Protein AF-A0A433XFC3-F1 (afdb_monomer_lite)

Sequence (125 aa):
MTTVGRIVLDFGDWGSAGRIAILVEPLAWRGITVPAGFMSDGASVPRPLWWFLPPWGDRATAAALIHDYLCDMLDRGKPVAGYASRALCDRAYFDALIDLGVSRPRAVLCWAGVRTYSILHVRAL

pLDDT: mean 73.03, std 17.09, range [30.25, 93.12]

Organism: NCBI:txid1783274

InterPro domains:
  IPR010767 Campylobacter phage CGC-2007, Cje0229 [PF07087] (31-114)

Radius of gyration: 13.77 Å; chains: 1; bounding box: 32×35×36 Å

Foldseek 3Di:
DFDADDFDADQDCPDPLDGKGFGQCWGDDPNDTDHGRDIDPFAPFPPVCCVVVVSDDDQLVSLRSQLVVQVVCLVVVNHDPQSNDNVSSLVSSLVSCVVSPNDNVRSVVSSVRNVVVVVVVVVPD

Secondary structure (DSSP, 8-state):
--B-----------GGG---EE--S-EEETTEEEPTT-EE------GGGGGTS-SSSSHHHHHHHHHHHHHHHHHTT-PPTT--SHHHHHHHHHHHHHHTT--HHHHHHHHHHHHHHHHHHTT--

Structure (mmCIF, N/CA/C/O backbone):
data_AF-A0A433XFC3-F1
#
_entry.id   AF-A0A433XFC3-F1
#
loop_
_atom_site.group_PDB
_atom_site.id
_atom_site.type_symbol
_atom_site.label_atom_id
_atom_site.label_alt_id
_atom_site.label_comp_id
_atom_site.label_asym_id
_atom_site.label_entity_id
_atom_site.label_seq_id
_atom_site.pdbx_PDB_ins_code
_atom_site.Cartn_x
_atom_site.Cartn_y
_atom_site.Cartn_z
_atom_site.occupancy
_atom_site.B_iso_or_equiv
_atom_site.auth_seq_id
_atom_site.auth_comp_id
_atom_site.auth_asym_id
_atom_site.auth_atom_id
_atom_site.pdbx_PDB_model_num
ATOM 1 N N . MET A 1 1 ? 5.627 -15.464 5.976 1.00 45.00 1 MET A N 1
ATOM 2 C CA . MET A 1 1 ? 5.985 -15.799 4.581 1.00 45.00 1 MET A CA 1
ATOM 3 C C . MET A 1 1 ? 5.067 -14.997 3.677 1.00 45.00 1 MET A C 1
ATOM 5 O O . MET A 1 1 ? 3.858 -15.150 3.792 1.00 45.00 1 MET A O 1
ATOM 9 N N . THR A 1 2 ? 5.613 -14.079 2.881 1.00 51.31 2 THR A N 1
ATOM 10 C CA . THR A 1 2 ? 4.832 -13.307 1.903 1.00 51.31 2 THR A CA 1
ATOM 11 C C . THR A 1 2 ? 4.602 -14.201 0.695 1.00 51.31 2 THR A C 1
ATOM 13 O O . THR A 1 2 ? 5.572 -14.617 0.065 1.00 51.31 2 THR A O 1
ATOM 16 N N . THR A 1 3 ? 3.346 -14.529 0.402 1.00 52.22 3 THR A N 1
ATOM 17 C CA . THR A 1 3 ? 2.997 -15.295 -0.799 1.00 52.22 3 THR A CA 1
ATOM 18 C C . THR A 1 3 ? 2.306 -14.338 -1.747 1.00 52.22 3 THR A C 1
ATOM 20 O O . THR A 1 3 ? 1.144 -13.980 -1.560 1.00 52.22 3 THR A O 1
ATOM 23 N N . VAL A 1 4 ? 3.049 -13.886 -2.749 1.00 56.25 4 VAL A N 1
ATOM 24 C CA . VAL A 1 4 ? 2.477 -13.120 -3.851 1.00 56.25 4 VAL A CA 1
ATOM 25 C C . VAL A 1 4 ? 1.969 -14.142 -4.857 1.00 56.25 4 VAL A C 1
ATOM 27 O O . VAL A 1 4 ? 2.774 -14.779 -5.534 1.00 56.25 4 VAL A O 1
ATOM 30 N N . GLY A 1 5 ? 0.650 -14.347 -4.898 1.00 54.47 5 GLY A N 1
ATOM 31 C CA . GLY A 1 5 ? 0.006 -15.080 -5.989 1.00 54.47 5 GLY A CA 1
ATOM 32 C C . GLY A 1 5 ? 0.273 -14.405 -7.338 1.00 54.47 5 GLY A C 1
ATOM 33 O O . GLY A 1 5 ? 0.816 -13.297 -7.407 1.00 54.47 5 GLY A O 1
ATOM 34 N N . ARG A 1 6 ? -0.090 -15.057 -8.440 1.00 59.41 6 ARG A N 1
ATOM 35 C CA . ARG A 1 6 ? 0.050 -14.483 -9.779 1.00 59.41 6 ARG A CA 1
ATOM 36 C C . ARG A 1 6 ? -0.852 -13.255 -9.910 1.00 59.41 6 ARG A C 1
ATOM 38 O O . ARG A 1 6 ? -2.074 -13.349 -9.972 1.00 59.41 6 ARG A O 1
ATOM 45 N N . ILE A 1 7 ? -0.230 -12.090 -10.031 1.00 61.81 7 ILE A N 1
ATOM 46 C CA . ILE A 1 7 ? -0.923 -10.859 -10.407 1.00 61.81 7 ILE A CA 1
ATOM 47 C C . ILE A 1 7 ? -1.017 -10.856 -11.930 1.00 61.81 7 ILE A C 1
ATOM 49 O O . ILE A 1 7 ? -0.012 -10.697 -12.623 1.00 61.81 7 ILE A O 1
ATOM 53 N N . VAL A 1 8 ? -2.216 -11.072 -12.459 1.00 57.72 8 VAL A N 1
ATOM 54 C CA . VAL A 1 8 ? -2.503 -10.820 -13.872 1.00 57.72 8 VAL A CA 1
ATOM 55 C C . VAL A 1 8 ? -3.054 -9.411 -13.953 1.00 57.72 8 VAL A C 1
ATOM 57 O O . VAL A 1 8 ? -4.072 -9.108 -13.352 1.00 57.72 8 VAL A O 1
ATOM 60 N N . LEU A 1 9 ? -2.354 -8.539 -14.662 1.00 56.91 9 LEU A N 1
ATOM 61 C CA . LEU A 1 9 ? -2.857 -7.206 -14.944 1.00 56.91 9 LEU A CA 1
ATOM 62 C C . LEU A 1 9 ? -3.767 -7.317 -16.164 1.00 56.91 9 LEU A C 1
ATOM 64 O O . LEU A 1 9 ? -3.279 -7.545 -17.269 1.00 56.91 9 LEU A O 1
ATOM 68 N N . ASP A 1 10 ? -5.076 -7.215 -15.950 1.00 55.22 10 ASP A N 1
ATOM 69 C CA . ASP A 1 10 ? -6.032 -7.107 -17.047 1.00 55.22 10 ASP A CA 1
ATOM 70 C C . ASP A 1 10 ? -6.202 -5.637 -17.437 1.00 55.22 10 ASP A C 1
ATOM 72 O O . ASP A 1 10 ? -6.940 -4.881 -16.808 1.00 55.22 10 ASP A O 1
ATOM 76 N N . PHE A 1 11 ? -5.473 -5.233 -18.473 1.00 53.00 11 PHE A N 1
ATOM 77 C CA . PHE A 1 11 ? -5.563 -3.908 -19.075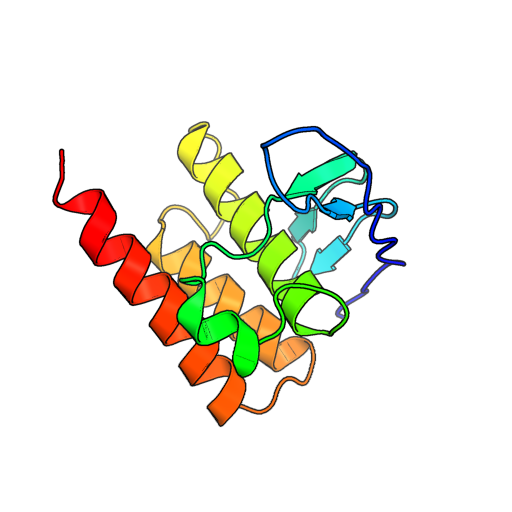 1.00 53.00 11 PHE A CA 1
ATOM 78 C C . PHE A 1 11 ? -6.780 -3.842 -20.010 1.00 53.00 11 PHE A C 1
ATOM 80 O O . PHE A 1 11 ? -6.628 -3.681 -21.218 1.00 53.00 11 PHE A O 1
ATOM 87 N N . GLY A 1 12 ? -7.984 -4.022 -19.473 1.00 44.06 12 GLY A N 1
ATOM 88 C CA . GLY A 1 12 ? -9.202 -3.915 -20.272 1.00 44.06 12 GLY A CA 1
ATOM 89 C C . GLY A 1 12 ? -9.439 -2.478 -20.756 1.00 44.06 12 GLY A C 1
ATOM 90 O O . GLY A 1 12 ? -9.184 -1.515 -20.027 1.00 44.06 12 GLY A O 1
ATOM 91 N N . ASP A 1 13 ? -9.954 -2.327 -21.978 1.00 47.38 13 ASP A N 1
ATOM 92 C CA . ASP A 1 13 ? -10.415 -1.052 -22.544 1.00 47.38 13 ASP A CA 1
ATOM 93 C C . ASP A 1 13 ? -11.735 -0.608 -21.870 1.00 47.38 13 ASP A C 1
ATOM 95 O O . ASP A 1 13 ? -12.808 -0.598 -22.473 1.00 47.38 13 ASP A O 1
ATOM 99 N N . TRP A 1 14 ? -11.678 -0.242 -20.585 1.00 46.91 14 TRP A N 1
ATOM 100 C CA . TRP A 1 14 ? -12.828 0.185 -19.767 1.00 46.91 14 TRP A CA 1
ATOM 101 C C . TRP A 1 14 ? -13.210 1.667 -19.977 1.00 46.91 14 TRP A C 1
ATOM 103 O O . TRP A 1 14 ? -13.488 2.408 -19.031 1.00 46.91 14 TRP A O 1
ATOM 113 N N . GLY A 1 15 ? -13.223 2.131 -21.229 1.00 48.94 15 GLY A N 1
ATOM 114 C CA . GLY A 1 15 ? -13.637 3.494 -21.584 1.00 48.94 15 GLY A CA 1
ATOM 115 C C . GLY A 1 15 ? -12.754 4.603 -20.982 1.00 48.94 15 GLY A C 1
ATOM 116 O O . GLY A 1 15 ? -11.531 4.500 -20.944 1.00 48.94 15 GLY A O 1
ATOM 117 N N . SER A 1 16 ? -13.362 5.706 -20.529 1.00 43.00 16 SER A N 1
ATOM 118 C CA . SER A 1 16 ? -12.662 6.907 -20.031 1.00 43.00 16 SER A CA 1
ATOM 119 C C . SER A 1 16 ? -12.027 6.767 -18.636 1.00 43.00 16 SER A C 1
ATOM 121 O O . SER A 1 16 ? -11.439 7.732 -18.149 1.00 43.00 16 SER A O 1
ATOM 123 N N . ALA A 1 17 ? -12.152 5.605 -17.981 1.00 47.56 17 ALA A N 1
ATOM 124 C CA . ALA A 1 17 ? -11.773 5.393 -16.579 1.00 47.56 17 ALA A CA 1
ATOM 125 C C . ALA A 1 17 ? -10.260 5.218 -16.339 1.00 47.56 17 ALA A C 1
ATOM 127 O O . ALA A 1 17 ? -9.801 5.284 -15.203 1.00 47.56 17 ALA A O 1
ATOM 128 N N . GLY A 1 18 ? -9.454 5.065 -17.392 1.00 56.31 18 GLY A N 1
ATOM 129 C CA . GLY A 1 18 ? -8.033 4.763 -17.228 1.00 56.31 18 GLY A CA 1
ATOM 130 C C . GLY A 1 18 ? -7.790 3.303 -16.830 1.00 56.31 18 GLY A C 1
ATOM 131 O O . GLY A 1 18 ? -8.700 2.484 -16.778 1.00 56.31 18 GLY A O 1
ATOM 132 N N . ARG A 1 19 ? -6.513 2.959 -16.650 1.00 61.59 19 ARG A N 1
ATOM 133 C CA . ARG A 1 19 ? -6.035 1.582 -16.447 1.00 61.59 19 ARG A CA 1
ATOM 134 C C . ARG A 1 19 ? -6.557 1.032 -15.109 1.00 61.59 19 ARG A C 1
ATOM 136 O O . ARG A 1 19 ? -6.284 1.650 -14.089 1.00 61.59 19 ARG A O 1
ATOM 143 N N . ILE A 1 20 ? -7.234 -0.116 -15.120 1.00 67.81 20 ILE A N 1
ATOM 144 C CA . ILE A 1 20 ? -7.694 -0.849 -13.925 1.00 67.81 20 ILE A CA 1
ATOM 145 C C . ILE A 1 20 ? -6.856 -2.124 -13.801 1.00 67.81 20 ILE A C 1
ATOM 147 O O . ILE A 1 20 ? -6.574 -2.759 -14.813 1.00 67.81 20 ILE A O 1
ATOM 151 N N . ALA A 1 21 ? -6.461 -2.516 -12.589 1.00 69.75 21 ALA A N 1
ATOM 152 C CA . ALA A 1 21 ? -5.948 -3.858 -12.333 1.00 69.75 21 ALA A CA 1
ATOM 153 C C . ALA A 1 21 ? -6.998 -4.721 -11.653 1.00 69.75 21 ALA A C 1
ATOM 155 O O . ALA A 1 21 ? -7.651 -4.305 -10.697 1.00 69.75 21 ALA A O 1
ATOM 156 N N . ILE A 1 22 ? -7.092 -5.958 -12.127 1.00 74.12 22 ILE A N 1
ATOM 157 C CA . ILE A 1 22 ? -7.941 -6.991 -11.551 1.00 74.12 22 ILE A CA 1
ATOM 158 C C . ILE A 1 22 ? -7.029 -8.050 -10.957 1.00 74.12 22 ILE A C 1
ATOM 160 O O . ILE A 1 22 ? -6.228 -8.661 -11.657 1.00 74.12 22 ILE A O 1
ATOM 164 N N . LEU A 1 23 ? -7.139 -8.284 -9.658 1.00 77.81 23 LEU A N 1
ATOM 165 C CA . LEU A 1 23 ? -6.379 -9.336 -9.010 1.00 77.81 23 LEU A CA 1
ATOM 166 C C . LEU A 1 23 ? -6.963 -10.706 -9.394 1.00 77.81 23 LEU A C 1
ATOM 168 O O . LEU A 1 23 ? -8.072 -11.031 -8.993 1.00 77.81 23 LEU A O 1
ATOM 172 N N . VAL A 1 24 ? -6.243 -11.519 -10.167 1.00 76.50 24 VAL A N 1
ATOM 173 C CA . VAL A 1 24 ? -6.767 -12.817 -10.651 1.00 76.50 24 VAL A CA 1
ATOM 174 C C . VAL A 1 24 ? -6.545 -13.965 -9.661 1.00 76.50 24 VAL A C 1
ATOM 176 O O . VAL A 1 24 ? -7.355 -14.887 -9.603 1.00 76.50 24 VAL A O 1
ATOM 179 N N . GLU A 1 25 ? -5.508 -13.890 -8.828 1.00 80.00 25 GLU A N 1
ATOM 180 C CA . GLU A 1 25 ? -5.264 -14.836 -7.733 1.00 80.00 25 GLU A CA 1
ATOM 181 C C . GLU A 1 25 ? -5.193 -14.106 -6.391 1.00 80.00 25 GLU A C 1
ATOM 183 O O . GLU A 1 25 ? -4.699 -12.981 -6.351 1.00 80.00 25 GLU A O 1
ATOM 188 N N . PRO A 1 26 ? -5.624 -14.722 -5.274 1.00 83.81 26 PRO A N 1
ATOM 189 C CA . PRO A 1 26 ? -5.544 -14.080 -3.970 1.00 83.81 26 PRO A CA 1
ATOM 190 C C . PRO A 1 26 ? -4.120 -13.628 -3.624 1.00 83.81 26 PRO A C 1
ATOM 192 O O . PRO A 1 26 ? -3.148 -14.369 -3.792 1.00 83.81 26 PRO A O 1
ATOM 195 N N . LEU A 1 27 ? -4.006 -12.417 -3.085 1.00 85.25 27 LEU A N 1
ATOM 196 C CA . LEU A 1 27 ? -2.742 -11.847 -2.626 1.00 85.25 27 LEU A CA 1
ATOM 197 C C . LEU A 1 27 ? -2.677 -11.942 -1.103 1.00 85.25 27 LEU A C 1
ATOM 199 O O . LEU A 1 27 ? -3.517 -11.365 -0.413 1.00 85.25 27 LEU A O 1
ATOM 203 N N . ALA A 1 28 ? -1.673 -12.649 -0.581 1.00 88.25 28 ALA A N 1
ATOM 204 C CA . ALA A 1 28 ? -1.499 -12.854 0.852 1.00 88.25 28 ALA A CA 1
ATOM 205 C C . ALA A 1 28 ? -0.281 -12.090 1.389 1.00 88.25 28 ALA A C 1
ATOM 207 O O . ALA A 1 28 ? 0.870 -12.361 1.031 1.00 88.25 28 ALA A O 1
ATOM 208 N N . TRP A 1 29 ? -0.522 -11.172 2.322 1.00 88.88 29 TRP A N 1
ATOM 209 C CA . TRP A 1 29 ? 0.522 -10.386 2.972 1.00 88.88 29 TRP A CA 1
ATOM 210 C C . TRP A 1 29 ? 0.231 -10.227 4.465 1.00 88.88 29 TRP A C 1
ATOM 212 O O . TRP A 1 29 ? -0.826 -9.743 4.849 1.00 88.88 29 TRP A O 1
ATOM 222 N N . ARG A 1 30 ? 1.163 -10.668 5.323 1.00 89.12 30 ARG A N 1
ATOM 223 C CA . ARG A 1 30 ? 1.062 -10.588 6.800 1.00 89.12 30 ARG A CA 1
ATOM 224 C C . ARG A 1 30 ? -0.287 -11.054 7.387 1.00 89.12 30 ARG A C 1
ATOM 226 O O . ARG A 1 30 ? -0.786 -10.474 8.341 1.00 89.12 30 ARG A O 1
ATOM 233 N N . GLY A 1 31 ? -0.871 -12.117 6.831 1.00 86.38 31 GLY A N 1
ATOM 234 C CA . GLY A 1 31 ? -2.166 -12.650 7.284 1.00 86.38 31 GLY A CA 1
ATOM 235 C C . GLY A 1 31 ? -3.390 -11.925 6.708 1.00 86.38 31 GLY A C 1
ATOM 236 O O . GLY A 1 31 ? -4.510 -12.382 6.907 1.00 86.38 31 GLY A O 1
ATOM 237 N N . ILE A 1 32 ? -3.191 -10.847 5.947 1.00 88.06 32 ILE A N 1
ATOM 238 C CA . ILE A 1 32 ? -4.222 -10.209 5.128 1.00 88.06 32 ILE A CA 1
ATOM 239 C C . ILE A 1 32 ? -4.310 -10.965 3.810 1.00 88.06 32 ILE A C 1
ATOM 241 O O . ILE A 1 32 ? -3.286 -11.249 3.186 1.00 88.06 32 ILE A O 1
ATOM 245 N N . THR A 1 33 ? -5.532 -11.269 3.384 1.00 89.88 33 THR A N 1
ATOM 246 C CA . THR A 1 33 ? -5.805 -11.850 2.069 1.00 89.88 33 THR A CA 1
ATOM 247 C C . THR A 1 33 ? -6.659 -10.873 1.280 1.00 89.88 33 THR A C 1
ATOM 249 O O . THR A 1 33 ? -7.791 -10.595 1.673 1.00 89.88 33 THR A O 1
ATOM 252 N N . VAL A 1 34 ? -6.115 -10.356 0.181 1.00 88.38 34 VAL A N 1
ATOM 253 C CA . VAL A 1 34 ? -6.896 -9.626 -0.819 1.00 88.38 34 VAL A CA 1
ATOM 254 C C . VAL A 1 34 ? -7.523 -10.671 -1.745 1.00 88.38 34 VAL A C 1
ATOM 256 O O . VAL A 1 34 ? -6.785 -11.491 -2.306 1.00 88.38 34 VAL A O 1
ATOM 259 N N . PRO A 1 35 ? -8.859 -10.713 -1.871 1.00 88.44 35 PRO A N 1
ATOM 260 C CA . PRO A 1 35 ? -9.529 -11.740 -2.656 1.00 88.44 35 PRO A CA 1
ATOM 261 C C . PRO A 1 35 ? -9.285 -11.550 -4.157 1.00 88.44 35 PRO A C 1
ATOM 263 O O . PRO A 1 35 ? -9.164 -10.426 -4.647 1.00 88.44 35 PRO A O 1
ATOM 266 N N . ALA A 1 36 ? -9.273 -12.659 -4.900 1.00 85.00 36 ALA A N 1
ATOM 267 C CA . ALA A 1 36 ? -9.354 -12.603 -6.355 1.00 85.00 36 ALA A CA 1
ATOM 268 C C . ALA A 1 36 ? -10.642 -11.879 -6.795 1.00 85.00 36 ALA A C 1
ATOM 270 O O . ALA A 1 36 ? -11.670 -11.943 -6.120 1.00 85.00 36 ALA A O 1
ATOM 271 N N . GLY A 1 37 ? -10.573 -11.178 -7.921 1.00 81.38 37 GLY A N 1
ATOM 272 C CA . GLY A 1 37 ? -11.605 -10.271 -8.411 1.00 81.38 37 GLY A CA 1
ATOM 273 C C . GLY A 1 37 ? -11.546 -8.868 -7.804 1.00 81.38 37 GLY A C 1
ATOM 274 O O . GLY A 1 37 ? -12.337 -8.021 -8.213 1.00 81.38 37 GLY A O 1
ATOM 275 N N . PHE A 1 38 ? -10.633 -8.588 -6.861 1.00 82.31 38 PHE A N 1
ATOM 276 C CA . PHE A 1 38 ? -10.438 -7.226 -6.363 1.00 82.31 38 PHE A CA 1
ATOM 277 C C . PHE A 1 38 ? -9.965 -6.313 -7.497 1.00 82.31 38 PHE A C 1
ATOM 279 O O . PHE A 1 38 ? -8.972 -6.604 -8.170 1.00 82.31 38 PHE A O 1
ATOM 286 N N . MET A 1 39 ? -10.703 -5.224 -7.703 1.00 75.88 39 MET A N 1
ATOM 287 C CA . MET A 1 39 ? -10.404 -4.204 -8.699 1.00 75.88 39 MET A CA 1
ATOM 288 C C . MET A 1 39 ? -9.765 -3.012 -8.001 1.00 75.88 39 MET A C 1
ATOM 290 O O . MET A 1 39 ? -10.281 -2.530 -6.996 1.00 75.88 39 MET A O 1
ATOM 294 N N . SER A 1 40 ? -8.657 -2.544 -8.551 1.00 71.94 40 SER A N 1
ATOM 295 C CA . SER A 1 40 ? -7.930 -1.372 -8.077 1.00 71.94 40 SER A CA 1
ATOM 296 C C . SER A 1 40 ? -7.662 -0.470 -9.276 1.00 71.94 40 SER A C 1
ATOM 298 O O . SER A 1 40 ? -7.246 -0.933 -10.341 1.00 71.94 40 SER A O 1
ATOM 300 N N . ASP A 1 41 ? -7.908 0.824 -9.110 1.00 65.38 41 ASP A N 1
ATOM 301 C CA . ASP A 1 41 ? -7.471 1.881 -10.027 1.00 65.38 41 ASP A CA 1
ATOM 302 C C . ASP A 1 41 ? -5.960 2.171 -9.900 1.00 65.38 41 ASP A C 1
ATOM 304 O O . ASP A 1 41 ? -5.402 3.003 -10.622 1.00 65.38 41 ASP A O 1
ATOM 308 N N . GLY A 1 42 ? -5.280 1.417 -9.033 1.00 61.59 42 GLY A N 1
ATOM 309 C CA . GLY A 1 42 ? -3.879 1.538 -8.678 1.00 61.59 42 GLY A CA 1
ATOM 310 C C . GLY A 1 42 ? -3.704 2.481 -7.499 1.00 61.59 42 GLY A C 1
ATOM 311 O O . GLY A 1 42 ? -4.633 3.149 -7.056 1.00 61.59 42 GLY A O 1
ATOM 312 N N . ALA A 1 43 ? -2.467 2.601 -7.016 1.00 53.72 43 ALA A N 1
ATOM 313 C CA . ALA A 1 43 ? -2.190 3.560 -5.957 1.00 53.72 43 ALA A CA 1
ATOM 314 C C . ALA A 1 43 ? -2.645 4.959 -6.409 1.00 53.72 43 ALA A C 1
ATOM 316 O O . ALA A 1 43 ? -2.283 5.383 -7.514 1.00 53.72 43 ALA A O 1
ATOM 317 N N . SER A 1 44 ? -3.365 5.691 -5.546 1.00 54.59 44 SER A N 1
ATOM 318 C CA . SER A 1 44 ? -3.740 7.108 -5.728 1.00 54.59 44 SER A CA 1
ATOM 319 C C . SER A 1 44 ? -2.508 8.030 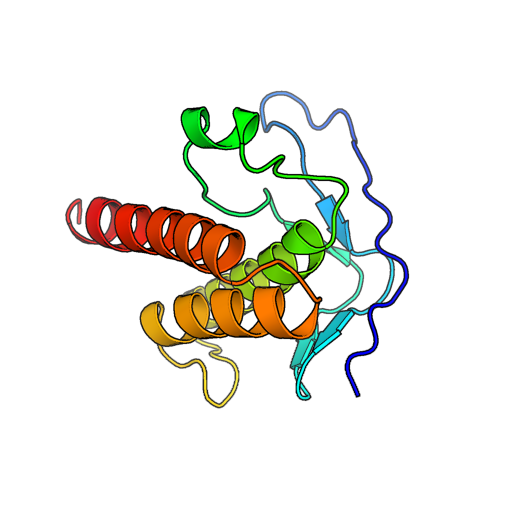-5.685 1.00 54.59 44 SER A C 1
ATOM 321 O O . SER A 1 44 ? -2.388 8.960 -4.887 1.00 54.59 44 SER A O 1
ATOM 323 N N . VAL A 1 45 ? -1.525 7.724 -6.522 1.00 52.12 45 VAL A N 1
ATOM 324 C CA . VAL A 1 45 ? -0.261 8.412 -6.692 1.00 52.12 45 VAL A CA 1
ATOM 325 C C . VAL A 1 45 ? -0.481 9.435 -7.805 1.00 52.12 45 VAL A C 1
ATOM 327 O O . VAL A 1 45 ? -0.856 9.048 -8.916 1.00 52.12 45 VAL A O 1
ATOM 330 N N . PRO A 1 46 ? -0.245 10.733 -7.547 1.00 53.50 46 PRO A N 1
ATOM 331 C CA . PRO A 1 46 ? -0.364 11.781 -8.551 1.00 53.50 46 PRO A CA 1
ATOM 332 C C . PRO A 1 46 ? 0.330 11.402 -9.866 1.00 53.50 46 PRO A C 1
ATOM 334 O O . PRO A 1 46 ? 1.497 11.011 -9.857 1.00 53.50 46 PRO A O 1
ATOM 337 N N . ARG A 1 47 ? -0.360 11.584 -11.003 1.00 50.28 47 ARG A N 1
ATOM 338 C CA . ARG A 1 47 ? 0.137 11.275 -12.364 1.00 50.28 47 ARG A CA 1
ATOM 339 C C . ARG A 1 47 ? 1.582 11.734 -12.655 1.00 50.28 47 ARG A C 1
ATOM 341 O O . ARG A 1 47 ? 2.278 11.000 -13.351 1.00 50.28 47 ARG A O 1
ATOM 348 N N . PRO A 1 48 ? 2.092 12.871 -12.132 1.00 43.22 48 PRO A N 1
ATOM 349 C CA . PRO A 1 48 ? 3.496 13.259 -12.321 1.00 43.22 48 PRO A CA 1
ATOM 350 C C . PRO A 1 48 ? 4.521 12.269 -11.746 1.00 43.22 48 PRO A C 1
ATOM 352 O O . PRO A 1 48 ? 5.636 12.173 -12.249 1.00 43.22 48 PRO A O 1
ATOM 355 N N . LEU A 1 49 ? 4.156 11.506 -10.713 1.00 52.91 49 LEU A N 1
ATOM 356 C CA . LEU A 1 49 ? 5.039 10.520 -10.088 1.00 52.91 49 LEU A CA 1
ATOM 357 C C . LEU A 1 49 ? 5.090 9.193 -10.865 1.00 52.91 49 LEU A C 1
ATOM 359 O O . LEU A 1 49 ? 5.973 8.379 -10.600 1.00 52.91 49 LEU A O 1
ATOM 363 N N . TRP A 1 50 ? 4.219 8.994 -11.865 1.00 55.84 50 TRP A N 1
ATOM 364 C CA . TRP A 1 50 ? 4.165 7.765 -12.671 1.00 55.84 50 TRP A CA 1
ATOM 365 C C . TRP A 1 50 ? 5.406 7.552 -13.547 1.00 55.84 50 TRP A C 1
ATOM 367 O O . TRP A 1 50 ? 5.704 6.420 -13.913 1.00 55.84 50 TRP A O 1
ATOM 377 N N . TRP A 1 51 ? 6.154 8.618 -13.856 1.00 40.16 51 TRP A N 1
ATOM 378 C CA . TRP A 1 51 ? 7.443 8.523 -14.554 1.00 40.16 51 TRP A CA 1
ATOM 379 C C . TRP A 1 51 ? 8.517 7.814 -13.713 1.00 40.16 51 TRP A C 1
ATOM 381 O O . TRP A 1 51 ? 9.370 7.117 -14.254 1.00 40.16 51 TRP A O 1
ATOM 391 N N . PHE A 1 52 ? 8.477 7.981 -12.388 1.00 52.00 52 PHE A N 1
ATOM 392 C CA . PHE A 1 52 ? 9.474 7.424 -11.468 1.00 52.00 52 PHE A CA 1
ATOM 393 C C . PHE A 1 52 ? 8.977 6.159 -10.751 1.00 52.00 52 PHE A C 1
ATOM 395 O O . PHE A 1 52 ? 9.761 5.297 -10.353 1.00 52.00 52 PHE A O 1
ATOM 402 N N . LEU A 1 53 ? 7.661 6.042 -10.587 1.00 57.97 53 LEU A N 1
ATOM 403 C CA . LEU A 1 53 ? 6.969 4.920 -9.971 1.00 57.97 53 LEU A CA 1
ATOM 404 C C . LEU A 1 53 ? 5.880 4.467 -10.939 1.00 57.97 53 LEU A C 1
ATOM 406 O O . LEU A 1 53 ? 4.754 4.959 -10.834 1.00 57.97 53 LEU A O 1
ATOM 410 N N . PRO A 1 54 ? 6.195 3.587 -11.906 1.00 56.09 54 PRO A N 1
ATOM 411 C CA . PRO A 1 54 ? 5.166 3.088 -12.796 1.00 56.09 54 PRO A CA 1
ATOM 412 C C . PRO A 1 54 ? 4.044 2.479 -11.938 1.00 56.09 54 PRO A C 1
ATOM 414 O O . PRO A 1 54 ? 4.334 1.675 -11.052 1.00 56.09 54 PRO A O 1
ATOM 417 N N . PRO A 1 55 ? 2.777 2.873 -12.154 1.00 52.88 55 PRO A N 1
ATOM 418 C CA . PRO A 1 55 ? 1.652 2.384 -11.351 1.00 52.88 55 PRO A CA 1
ATOM 419 C C . PRO A 1 55 ? 1.448 0.865 -11.487 1.00 52.88 55 PRO A C 1
ATOM 421 O O . PRO A 1 55 ? 0.843 0.229 -10.628 1.00 52.88 55 PRO A O 1
ATOM 424 N N . TRP A 1 56 ? 1.992 0.273 -12.553 1.00 60.69 56 TRP A N 1
ATOM 425 C CA . TRP A 1 56 ? 1.729 -1.094 -12.976 1.00 60.69 56 TRP A CA 1
ATOM 426 C C . TRP A 1 56 ? 3.018 -1.828 -13.350 1.00 60.69 56 TRP A C 1
ATOM 428 O O . TRP A 1 56 ? 3.932 -1.231 -13.922 1.00 60.69 56 TRP A O 1
ATOM 438 N N . GLY A 1 57 ? 3.039 -3.141 -13.117 1.00 57.38 57 GLY A N 1
ATOM 439 C CA . GLY A 1 57 ? 4.028 -4.059 -13.690 1.00 57.38 57 GLY A CA 1
ATOM 440 C C . GLY A 1 57 ? 5.220 -4.393 -12.796 1.00 57.38 57 GLY A C 1
ATOM 441 O O . GLY A 1 57 ? 6.152 -5.043 -13.266 1.00 57.38 57 GLY A O 1
ATOM 442 N N . ASP A 1 58 ? 5.213 -3.993 -11.522 1.00 67.75 58 ASP A N 1
ATOM 443 C CA . ASP A 1 58 ? 6.297 -4.331 -10.604 1.00 67.75 58 ASP A CA 1
ATOM 444 C C . ASP A 1 58 ? 5.821 -4.711 -9.193 1.00 67.75 58 ASP A C 1
ATOM 446 O O . ASP A 1 58 ? 4.634 -4.846 -8.897 1.00 67.75 58 ASP A O 1
ATOM 450 N N . ARG A 1 59 ? 6.788 -4.918 -8.296 1.00 73.38 59 ARG A N 1
ATOM 451 C CA . ARG A 1 59 ? 6.537 -5.289 -6.900 1.00 73.38 59 ARG A CA 1
ATOM 452 C C . ARG A 1 59 ? 5.759 -4.215 -6.130 1.00 73.38 59 ARG A C 1
ATOM 454 O O .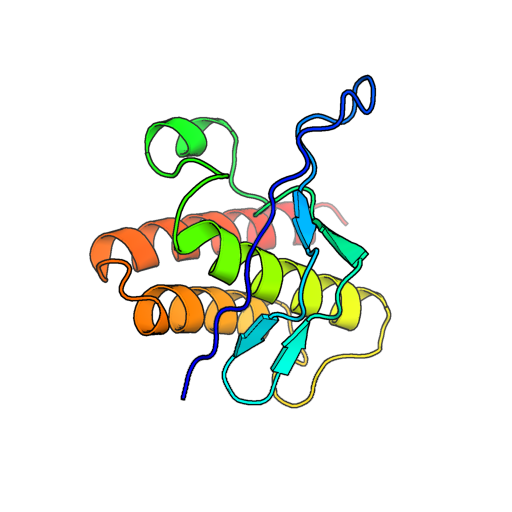 ARG A 1 59 ? 5.100 -4.542 -5.149 1.00 73.38 59 ARG A O 1
ATOM 461 N N . ALA A 1 60 ? 5.792 -2.956 -6.565 1.00 73.94 60 ALA A N 1
ATOM 462 C CA . ALA A 1 60 ? 5.003 -1.893 -5.957 1.00 73.94 60 ALA A CA 1
ATOM 463 C C . ALA A 1 60 ? 3.510 -2.017 -6.292 1.00 73.94 60 ALA A C 1
ATOM 465 O O . ALA A 1 60 ? 2.685 -1.611 -5.478 1.00 73.94 60 ALA A O 1
ATOM 466 N N . THR A 1 61 ? 3.143 -2.655 -7.409 1.00 77.19 61 THR A N 1
ATOM 467 C CA . THR A 1 61 ? 1.737 -2.926 -7.746 1.00 77.19 61 THR A CA 1
ATOM 468 C C . THR A 1 61 ? 1.065 -3.844 -6.721 1.00 77.19 61 THR A C 1
ATOM 470 O O . THR A 1 61 ? -0.062 -3.589 -6.311 1.00 77.19 61 THR A O 1
ATOM 473 N N . ALA A 1 62 ? 1.763 -4.874 -6.232 1.00 80.19 62 ALA A N 1
ATOM 474 C CA . ALA A 1 62 ? 1.226 -5.736 -5.175 1.00 80.19 62 ALA A CA 1
ATOM 475 C C . ALA A 1 62 ? 1.019 -4.967 -3.857 1.00 80.19 62 ALA A C 1
ATOM 477 O O . ALA A 1 62 ? 0.013 -5.154 -3.177 1.00 80.19 62 ALA A O 1
ATOM 478 N N . ALA A 1 63 ? 1.941 -4.061 -3.513 1.00 84.75 63 ALA A N 1
ATOM 479 C CA . ALA A 1 63 ? 1.784 -3.192 -2.350 1.00 84.75 63 ALA A CA 1
ATOM 480 C C . ALA A 1 63 ? 0.596 -2.226 -2.507 1.00 84.75 63 ALA A C 1
ATOM 482 O O . ALA A 1 63 ? -0.139 -2.015 -1.544 1.00 84.75 63 ALA A O 1
ATOM 483 N N . ALA A 1 64 ? 0.389 -1.675 -3.706 1.00 82.31 64 ALA A N 1
ATOM 484 C CA . ALA A 1 64 ? -0.747 -0.809 -4.014 1.00 82.31 64 ALA A CA 1
ATOM 485 C C . ALA A 1 64 ? -2.084 -1.546 -3.839 1.00 82.31 64 ALA A C 1
ATOM 487 O O . ALA A 1 64 ? -2.962 -1.053 -3.147 1.00 82.31 64 ALA A O 1
ATOM 488 N N . LEU A 1 65 ? -2.194 -2.781 -4.338 1.00 83.56 65 LEU A N 1
ATOM 489 C CA . LEU A 1 65 ? -3.396 -3.606 -4.160 1.00 83.56 65 LEU A CA 1
ATOM 490 C C . LEU A 1 65 ? -3.738 -3.849 -2.683 1.00 83.56 65 LEU A C 1
ATOM 492 O O . LEU A 1 65 ? -4.906 -3.814 -2.302 1.00 83.56 65 LEU A O 1
AT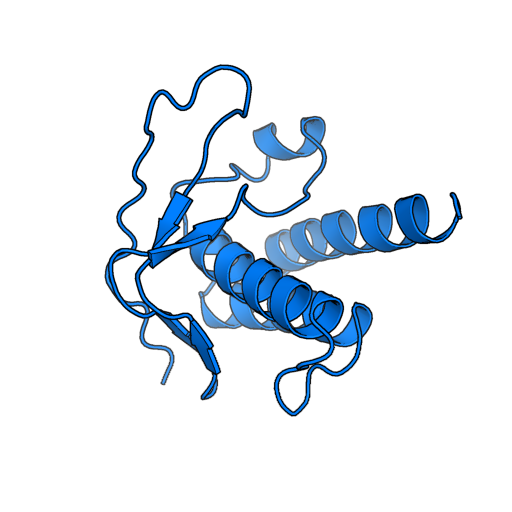OM 496 N N . ILE A 1 66 ? -2.725 -4.078 -1.840 1.00 87.81 66 ILE A N 1
ATOM 497 C CA . ILE A 1 66 ? -2.913 -4.204 -0.386 1.00 87.81 66 ILE A CA 1
ATOM 498 C C . ILE A 1 66 ? -3.423 -2.884 0.200 1.00 87.81 66 ILE A C 1
ATOM 500 O O . ILE A 1 66 ? -4.342 -2.892 1.013 1.00 87.81 66 ILE A O 1
ATOM 504 N N . HIS A 1 67 ? -2.830 -1.756 -0.196 1.00 87.88 67 HIS A N 1
ATOM 505 C CA . HIS A 1 67 ? -3.222 -0.427 0.276 1.00 87.88 67 HIS A CA 1
ATOM 506 C C . HIS A 1 67 ? -4.669 -0.089 -0.079 1.00 87.88 67 HIS A C 1
ATOM 508 O O . HIS A 1 67 ? -5.437 0.269 0.816 1.00 87.88 67 HIS A O 1
ATOM 514 N N . ASP A 1 68 ? -5.042 -0.266 -1.344 1.00 86.12 68 ASP A N 1
ATOM 515 C CA . ASP A 1 68 ? -6.375 0.046 -1.852 1.00 86.12 68 ASP A CA 1
ATOM 516 C C . ASP A 1 68 ? -7.430 -0.841 -1.191 1.00 86.12 68 ASP A C 1
ATOM 518 O O . ASP A 1 68 ? -8.474 -0.349 -0.776 1.00 86.12 68 ASP A O 1
ATOM 522 N N . TYR A 1 69 ? -7.136 -2.132 -0.996 1.00 89.25 69 TYR A N 1
ATOM 523 C CA . TYR A 1 69 ? -8.038 -3.041 -0.288 1.00 89.25 69 TYR A CA 1
ATOM 524 C C . TYR A 1 69 ? -8.269 -2.615 1.166 1.00 89.25 69 TYR A C 1
ATOM 526 O O . TYR A 1 69 ? -9.402 -2.609 1.646 1.00 89.25 69 TYR A O 1
ATOM 534 N N . LEU A 1 70 ? -7.207 -2.235 1.885 1.00 90.81 70 LEU A N 1
ATOM 535 C CA . LEU A 1 70 ? -7.335 -1.769 3.267 1.00 90.81 70 LEU A CA 1
ATOM 536 C C . LEU A 1 70 ? -8.118 -0.454 3.355 1.00 90.81 70 LEU A C 1
ATOM 538 O O . LEU A 1 70 ? -8.928 -0.300 4.271 1.00 90.81 70 LEU A O 1
ATOM 542 N N . CYS A 1 71 ? -7.913 0.459 2.402 1.00 87.06 71 CYS A N 1
ATOM 543 C CA . CYS A 1 71 ? -8.664 1.709 2.323 1.00 87.06 71 CYS A CA 1
ATOM 544 C C . CYS A 1 71 ? -10.143 1.468 1.985 1.00 87.06 71 CYS A C 1
ATOM 546 O O . CYS A 1 71 ? -10.999 1.973 2.700 1.00 87.06 71 CYS A O 1
ATOM 548 N N . ASP A 1 72 ? -10.458 0.637 0.988 1.00 88.06 72 ASP A N 1
ATOM 549 C CA . ASP A 1 72 ? -11.842 0.296 0.620 1.00 88.06 72 ASP A CA 1
ATOM 550 C C . ASP A 1 72 ? -12.592 -0.362 1.790 1.00 88.06 72 ASP A C 1
ATOM 552 O O . ASP A 1 72 ? -13.726 -0.001 2.104 1.00 88.06 72 ASP A O 1
ATOM 556 N N . MET A 1 73 ? -11.942 -1.277 2.515 1.00 90.62 73 MET A N 1
ATOM 557 C CA . MET A 1 73 ? -12.530 -1.901 3.704 1.00 90.62 73 MET A CA 1
ATOM 558 C C . MET A 1 73 ? -12.765 -0.893 4.838 1.00 90.62 73 MET A C 1
ATOM 560 O O . MET A 1 73 ? -13.791 -0.967 5.522 1.00 90.62 73 MET A O 1
ATOM 564 N N . LEU A 1 74 ? -11.847 0.059 5.034 1.00 89.62 74 LEU A N 1
ATOM 565 C CA . LEU A 1 74 ? -12.014 1.152 5.992 1.00 89.62 74 LEU A CA 1
ATOM 566 C C . LEU A 1 74 ? -13.197 2.055 5.609 1.00 89.62 74 LEU A C 1
ATOM 568 O O . LEU A 1 74 ? -14.056 2.307 6.455 1.00 89.62 74 LEU A O 1
ATOM 572 N N . ASP A 1 75 ? -13.277 2.478 4.348 1.00 86.44 75 ASP A N 1
ATOM 573 C CA . ASP A 1 75 ? -14.315 3.380 3.834 1.00 86.44 75 ASP A CA 1
ATOM 574 C C . ASP A 1 75 ? -15.708 2.726 3.857 1.00 86.44 75 ASP A C 1
ATOM 576 O O . ASP A 1 75 ? -16.715 3.387 4.111 1.00 86.44 75 ASP A O 1
ATOM 580 N N . ARG A 1 76 ? -15.780 1.397 3.707 1.00 89.00 76 ARG A N 1
ATOM 581 C CA . ARG A 1 76 ? -17.008 0.596 3.883 1.00 89.00 76 ARG A CA 1
ATOM 582 C C . ARG A 1 76 ? -17.407 0.374 5.348 1.00 89.00 76 ARG A C 1
ATOM 584 O O . ARG A 1 76 ? -18.359 -0.365 5.610 1.00 89.00 76 ARG A O 1
ATOM 591 N N . GLY A 1 77 ? -16.674 0.940 6.309 1.00 91.69 77 GLY A N 1
ATOM 592 C CA . GLY A 1 77 ? -16.919 0.757 7.742 1.00 91.69 77 GLY A CA 1
ATOM 593 C C . GLY A 1 77 ? -16.601 -0.653 8.253 1.00 91.69 77 GLY A C 1
ATOM 594 O O . GLY A 1 77 ? -17.109 -1.060 9.296 1.00 91.69 77 GLY A O 1
ATOM 595 N N . LYS A 1 78 ? -15.775 -1.417 7.527 1.00 93.12 78 LYS A N 1
ATOM 596 C CA . LYS A 1 78 ? -15.358 -2.787 7.868 1.00 93.12 78 LYS A CA 1
ATOM 597 C C . LYS A 1 78 ? -13.827 -2.890 7.931 1.00 93.12 78 LYS A C 1
ATOM 599 O O . LYS A 1 78 ? -13.249 -3.705 7.216 1.00 93.12 78 LYS A O 1
ATOM 604 N N . PRO A 1 79 ? -13.140 -2.078 8.755 1.00 92.56 79 PRO A N 1
ATOM 605 C CA . PRO A 1 79 ? -11.685 -2.052 8.763 1.00 92.56 79 PRO A CA 1
ATOM 606 C C . PRO A 1 79 ? -11.098 -3.429 9.080 1.00 92.56 79 PRO A C 1
ATOM 608 O O . PRO A 1 79 ? -11.555 -4.131 9.986 1.00 92.56 79 PRO A O 1
ATOM 611 N N . VAL A 1 80 ? -10.038 -3.793 8.361 1.00 92.12 80 VAL A N 1
ATOM 612 C CA . VAL A 1 80 ? -9.249 -4.984 8.685 1.00 92.12 80 VAL A CA 1
ATOM 613 C C . VAL A 1 80 ? -8.549 -4.759 10.029 1.00 92.12 80 VAL A C 1
ATOM 615 O O . VAL A 1 80 ? -8.057 -3.663 10.312 1.00 92.12 80 VAL A O 1
ATOM 618 N N . ALA A 1 81 ? -8.507 -5.791 10.876 1.00 91.06 81 ALA A N 1
ATOM 619 C CA . ALA A 1 81 ? -7.898 -5.711 12.201 1.00 91.06 81 ALA A CA 1
ATOM 620 C C . ALA A 1 81 ? -6.454 -5.177 12.123 1.00 91.06 81 ALA A C 1
ATOM 622 O O . ALA A 1 81 ? -5.645 -5.667 11.341 1.00 91.06 81 ALA A O 1
ATOM 623 N N . GLY A 1 82 ? -6.142 -4.157 12.930 1.00 89.81 82 GLY A N 1
ATOM 624 C CA . GLY A 1 82 ? -4.840 -3.474 12.907 1.00 89.81 82 GLY A CA 1
ATOM 625 C C . GLY A 1 82 ? -4.720 -2.324 11.896 1.00 89.81 82 GLY A C 1
ATOM 626 O O . GLY A 1 82 ? -3.738 -1.588 11.948 1.00 89.81 82 GLY A O 1
ATOM 627 N N . TYR A 1 83 ? -5.729 -2.105 11.045 1.00 92.50 83 TYR A N 1
ATOM 628 C CA . TYR A 1 83 ? -5.740 -1.082 9.989 1.00 92.50 83 TYR A CA 1
ATOM 629 C C . TYR A 1 83 ? -6.990 -0.190 10.056 1.00 92.50 83 TYR A C 1
ATOM 631 O O . TYR A 1 83 ? -7.620 0.122 9.054 1.00 92.50 83 TYR A O 1
ATOM 639 N N . ALA A 1 84 ? -7.348 0.254 11.263 1.00 91.38 84 ALA A N 1
ATOM 640 C CA . ALA A 1 84 ? -8.559 1.040 11.533 1.00 91.38 84 ALA A CA 1
ATOM 641 C C . ALA A 1 84 ? -8.450 2.543 11.193 1.00 91.38 84 ALA A C 1
ATOM 643 O O . ALA A 1 84 ? -9.252 3.347 11.660 1.00 91.38 84 ALA A O 1
ATOM 644 N N . SER A 1 85 ? -7.436 2.957 10.431 1.00 90.00 85 SER A N 1
ATOM 645 C CA . SER A 1 85 ? -7.299 4.344 9.986 1.00 90.00 85 SER A CA 1
ATOM 646 C C . SER A 1 85 ? -6.513 4.439 8.687 1.00 90.00 85 SER A C 1
ATOM 648 O O . SER A 1 85 ? -5.673 3.587 8.384 1.00 90.00 85 SER A O 1
ATOM 650 N N . ARG A 1 86 ? -6.720 5.534 7.948 1.00 85.88 86 ARG A N 1
ATOM 651 C CA . ARG A 1 86 ? -5.987 5.800 6.707 1.00 85.88 86 ARG A CA 1
ATOM 652 C C . ARG A 1 86 ? -4.473 5.831 6.923 1.00 85.88 86 ARG A C 1
ATOM 654 O O . ARG A 1 86 ? -3.726 5.293 6.118 1.00 85.88 86 ARG A O 1
ATOM 661 N N . ALA A 1 87 ? -4.013 6.380 8.049 1.00 87.50 87 ALA A N 1
ATOM 662 C CA . ALA A 1 87 ? -2.591 6.402 8.390 1.00 87.50 87 ALA A CA 1
ATOM 663 C C . ALA A 1 87 ? -2.005 4.993 8.603 1.00 87.50 87 ALA A C 1
ATOM 665 O O . ALA A 1 87 ? -0.846 4.753 8.262 1.00 87.50 87 ALA A O 1
ATOM 666 N N . LEU A 1 88 ? -2.793 4.060 9.149 1.00 91.38 88 LEU A N 1
ATOM 667 C CA . LEU A 1 88 ? -2.386 2.660 9.289 1.00 91.38 88 LEU A CA 1
ATOM 668 C C . LEU A 1 88 ? -2.361 1.948 7.934 1.00 91.38 88 LEU A C 1
ATOM 670 O O . LEU A 1 88 ? -1.434 1.180 7.686 1.00 91.38 88 LEU A O 1
ATOM 674 N N . CYS A 1 89 ? -3.306 2.251 7.041 1.00 90.25 89 CYS A N 1
ATOM 675 C CA . CYS A 1 89 ? -3.297 1.749 5.664 1.00 90.25 89 CYS A CA 1
ATOM 676 C C . CYS A 1 89 ? -2.052 2.245 4.910 1.00 90.25 89 CYS A C 1
ATOM 678 O O . CYS A 1 89 ? -1.309 1.443 4.348 1.00 90.25 89 CYS A O 1
ATOM 680 N N . ASP A 1 90 ? -1.754 3.547 4.983 1.00 89.94 90 ASP A N 1
ATOM 681 C CA . ASP A 1 90 ? -0.555 4.141 4.378 1.00 89.94 90 ASP A CA 1
ATOM 682 C C . ASP A 1 90 ? 0.727 3.496 4.947 1.00 89.94 90 ASP A C 1
ATOM 684 O O . ASP A 1 90 ? 1.691 3.257 4.222 1.00 89.94 90 ASP A O 1
ATOM 688 N N . ARG A 1 91 ? 0.761 3.163 6.245 1.00 91.38 91 ARG A N 1
ATOM 689 C CA . ARG A 1 91 ? 1.893 2.431 6.834 1.00 91.38 91 ARG A CA 1
ATOM 690 C C . ARG A 1 91 ? 1.993 0.995 6.319 1.00 91.38 91 ARG A C 1
ATOM 692 O O . ARG A 1 91 ? 3.099 0.545 6.035 1.00 91.38 91 ARG A O 1
ATOM 699 N N . ALA A 1 92 ? 0.865 0.304 6.163 1.00 91.12 92 ALA A N 1
ATOM 700 C CA . ALA A 1 92 ? 0.824 -1.024 5.557 1.00 91.12 92 ALA A CA 1
ATOM 701 C C . ALA A 1 92 ? 1.402 -1.017 4.139 1.00 91.12 92 ALA A C 1
ATOM 703 O O . ALA A 1 92 ? 2.166 -1.911 3.796 1.00 91.12 92 ALA A O 1
ATOM 704 N N . TYR A 1 93 ? 1.107 0.020 3.351 1.00 89.44 93 TYR A N 1
ATOM 705 C CA . TYR A 1 93 ? 1.690 0.193 2.023 1.00 89.44 93 TYR A CA 1
ATOM 706 C C . TYR A 1 93 ? 3.221 0.248 2.069 1.00 89.44 93 TYR A C 1
ATOM 708 O O . TYR A 1 93 ? 3.892 -0.483 1.341 1.00 89.44 93 TYR A O 1
ATOM 716 N N . PHE A 1 94 ? 3.789 1.069 2.959 1.00 90.75 94 PHE A N 1
ATOM 717 C CA . PHE A 1 94 ? 5.241 1.148 3.132 1.00 90.75 94 PHE A CA 1
ATOM 718 C C . PHE A 1 94 ? 5.842 -0.201 3.536 1.00 90.75 94 PHE A C 1
ATOM 720 O O . PHE A 1 94 ? 6.825 -0.641 2.942 1.00 9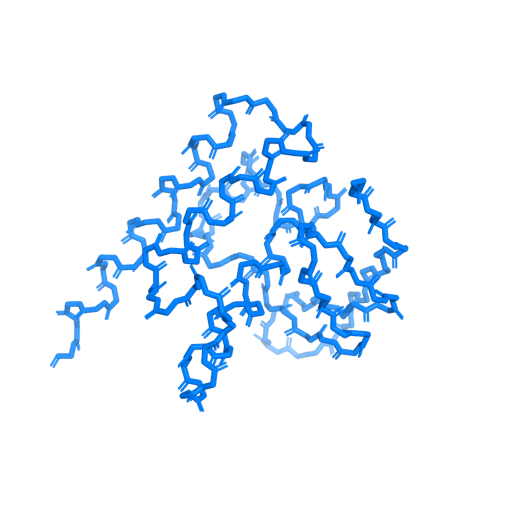0.75 94 PHE A O 1
ATOM 727 N N . ASP A 1 95 ? 5.241 -0.870 4.517 1.00 92.25 95 ASP A N 1
ATOM 728 C CA . ASP A 1 95 ? 5.706 -2.173 4.981 1.00 92.25 95 ASP A CA 1
ATOM 729 C C . ASP A 1 95 ? 5.633 -3.228 3.866 1.00 92.25 95 ASP A C 1
ATOM 731 O O . ASP A 1 95 ? 6.575 -3.998 3.690 1.00 92.25 95 ASP A O 1
ATOM 735 N N . ALA A 1 96 ? 4.563 -3.228 3.066 1.00 89.31 96 ALA A N 1
ATOM 736 C CA . ALA A 1 96 ? 4.414 -4.115 1.919 1.00 89.31 96 ALA A CA 1
ATOM 737 C C . ALA A 1 96 ? 5.493 -3.856 0.860 1.00 89.31 96 ALA A C 1
ATOM 739 O O . ALA A 1 96 ? 6.095 -4.805 0.365 1.00 89.31 96 ALA A O 1
ATOM 740 N N . LEU A 1 97 ? 5.812 -2.593 0.555 1.00 87.62 97 LEU A N 1
ATOM 741 C CA . LEU A 1 97 ? 6.910 -2.252 -0.357 1.00 87.62 97 LEU A CA 1
ATOM 742 C C . LEU A 1 97 ? 8.243 -2.843 0.122 1.00 87.62 97 LEU A C 1
ATOM 744 O O . LEU A 1 97 ? 8.966 -3.452 -0.668 1.00 87.62 97 LEU A O 1
ATOM 748 N N . ILE A 1 98 ? 8.557 -2.695 1.412 1.00 91.06 98 ILE A N 1
ATOM 749 C CA . ILE A 1 98 ? 9.787 -3.237 2.003 1.00 91.06 98 ILE A CA 1
ATOM 750 C C . ILE A 1 98 ? 9.796 -4.768 1.963 1.00 91.06 98 ILE A C 1
ATOM 752 O O . ILE A 1 98 ? 10.782 -5.356 1.520 1.00 91.06 98 ILE A O 1
ATOM 756 N N . ASP A 1 99 ? 8.701 -5.414 2.365 1.00 89.56 99 ASP A N 1
ATOM 757 C CA . ASP A 1 99 ? 8.580 -6.877 2.388 1.00 89.56 99 ASP A CA 1
ATOM 758 C C . ASP A 1 99 ? 8.676 -7.487 0.980 1.00 89.56 99 ASP A C 1
ATOM 760 O O . ASP A 1 99 ? 9.157 -8.607 0.808 1.00 89.56 99 ASP A O 1
ATOM 764 N N . LEU A 1 100 ? 8.243 -6.744 -0.039 1.00 85.12 100 LEU A N 1
ATOM 765 C CA . LEU A 1 100 ? 8.350 -7.119 -1.446 1.00 85.12 100 LEU A CA 1
ATOM 766 C C . LEU A 1 100 ? 9.719 -6.753 -2.046 1.00 85.12 100 LEU A C 1
ATOM 768 O O . LEU A 1 100 ? 9.964 -6.954 -3.233 1.00 85.12 100 LEU A O 1
ATOM 772 N N . GLY A 1 101 ? 10.655 -6.237 -1.251 1.00 85.50 101 GLY A N 1
ATOM 773 C CA . GLY A 1 101 ? 12.022 -5.957 -1.682 1.00 85.50 101 GLY A CA 1
ATOM 774 C C . GLY A 1 101 ? 12.155 -4.718 -2.565 1.00 85.50 101 GLY A C 1
ATOM 775 O O . GLY A 1 101 ? 13.100 -4.624 -3.349 1.00 85.50 101 GLY A O 1
ATOM 776 N N . VAL A 1 102 ? 11.219 -3.771 -2.472 1.00 83.94 102 VAL A N 1
ATOM 777 C CA . VAL A 1 102 ? 11.410 -2.420 -3.005 1.00 83.94 102 VAL A CA 1
ATOM 778 C C . VAL A 1 102 ? 12.452 -1.713 -2.137 1.00 83.94 102 VAL A C 1
ATOM 780 O O . VAL A 1 102 ? 12.403 -1.772 -0.908 1.00 83.94 102 VAL A O 1
ATOM 783 N N . SER A 1 103 ? 13.425 -1.044 -2.763 1.00 84.50 103 SER A N 1
ATOM 784 C CA . SER A 1 103 ? 14.476 -0.351 -2.015 1.00 84.50 103 SER A CA 1
ATOM 785 C C . SER A 1 103 ? 13.875 0.705 -1.086 1.00 84.50 103 SER A C 1
ATOM 787 O O . SER A 1 103 ? 12.936 1.415 -1.445 1.00 84.50 103 SER A O 1
ATOM 789 N N . ARG A 1 104 ? 14.431 0.841 0.122 1.00 86.75 104 ARG A N 1
ATOM 790 C CA . ARG A 1 104 ? 13.899 1.760 1.139 1.00 86.75 104 ARG A CA 1
ATOM 791 C C . ARG A 1 104 ? 13.729 3.207 0.641 1.00 86.75 104 ARG A C 1
ATOM 793 O O . ARG A 1 104 ? 12.678 3.774 0.925 1.00 86.75 104 ARG A O 1
ATOM 800 N N . PRO A 1 105 ? 14.663 3.811 -0.125 1.00 85.19 105 PRO A N 1
ATOM 801 C CA . PRO A 1 105 ? 14.459 5.158 -0.668 1.00 85.19 105 PRO A CA 1
ATOM 802 C C . PRO A 1 105 ? 13.241 5.239 -1.596 1.00 85.19 105 PRO A C 1
ATOM 804 O O . PRO A 1 105 ? 12.441 6.167 -1.498 1.00 85.19 105 PRO A O 1
ATOM 807 N N . ARG A 1 106 ? 13.063 4.225 -2.451 1.00 82.44 106 ARG A N 1
ATOM 808 C CA . ARG A 1 106 ? 11.910 4.118 -3.345 1.00 82.44 106 ARG A CA 1
ATOM 809 C C . ARG A 1 106 ? 10.613 3.941 -2.554 1.00 82.44 106 ARG A C 1
ATOM 811 O O . ARG A 1 106 ? 9.642 4.633 -2.834 1.00 82.44 106 ARG A O 1
ATOM 818 N N . ALA A 1 107 ? 10.624 3.100 -1.520 1.00 85.12 107 ALA A N 1
ATOM 819 C CA . ALA A 1 107 ? 9.476 2.895 -0.644 1.00 85.12 107 ALA A CA 1
ATOM 820 C C . ALA A 1 107 ? 9.073 4.172 0.114 1.00 85.12 107 ALA A C 1
ATOM 822 O O . ALA A 1 107 ? 7.887 4.480 0.214 1.00 85.12 107 ALA A O 1
ATOM 823 N N . VAL A 1 108 ? 10.048 4.950 0.600 1.00 85.69 108 VAL A N 1
ATOM 824 C CA . VAL A 1 108 ? 9.795 6.247 1.250 1.00 85.69 108 VAL A CA 1
ATOM 825 C C . VAL A 1 108 ? 9.140 7.223 0.277 1.00 85.69 108 VAL A C 1
ATOM 827 O O . VAL A 1 108 ? 8.184 7.893 0.657 1.00 85.69 108 VAL A O 1
ATOM 830 N N . LEU A 1 109 ? 9.606 7.286 -0.974 1.00 82.62 109 LEU A N 1
ATOM 831 C CA . LEU A 1 109 ? 9.015 8.169 -1.979 1.00 82.62 109 LEU A CA 1
ATOM 832 C C . LEU A 1 109 ? 7.569 7.773 -2.314 1.00 82.62 109 LEU A C 1
ATOM 834 O O . LEU A 1 109 ? 6.689 8.633 -2.335 1.00 82.62 109 LEU A O 1
ATOM 838 N N . CYS A 1 110 ? 7.313 6.478 -2.519 1.00 79.88 110 CYS A N 1
ATOM 839 C CA . CYS A 1 110 ? 5.965 5.935 -2.696 1.00 79.88 110 CYS A CA 1
ATOM 840 C C . CYS A 1 110 ? 5.047 6.322 -1.525 1.00 79.88 110 C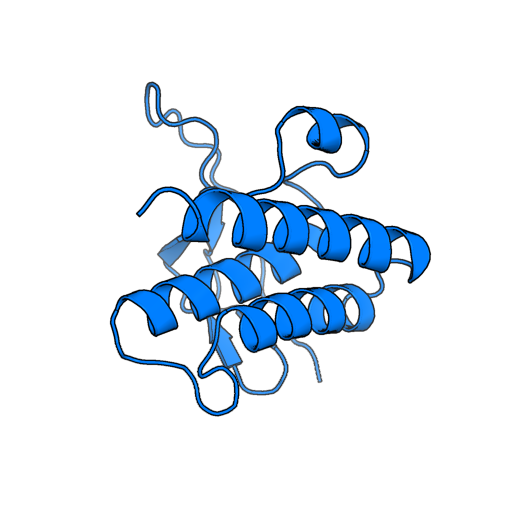YS A C 1
ATOM 842 O O . CYS A 1 110 ? 3.952 6.843 -1.730 1.00 79.88 110 CYS A O 1
ATOM 844 N N . TRP A 1 111 ? 5.510 6.083 -0.296 1.00 83.94 111 TRP A N 1
ATOM 845 C CA . TRP A 1 111 ? 4.763 6.364 0.928 1.00 83.94 111 TRP A CA 1
ATOM 846 C C . TRP A 1 111 ? 4.480 7.859 1.120 1.00 83.94 111 TRP A C 1
ATOM 848 O O . TRP A 1 111 ? 3.371 8.250 1.488 1.00 83.94 111 TRP A O 1
ATOM 858 N N . ALA A 1 112 ? 5.459 8.714 0.825 1.00 82.12 112 ALA A N 1
ATOM 859 C CA . ALA A 1 112 ? 5.282 10.159 0.872 1.00 82.12 112 ALA A CA 1
ATOM 860 C C . ALA A 1 112 ? 4.206 10.623 -0.125 1.00 82.12 112 ALA A C 1
ATOM 862 O O . ALA A 1 112 ? 3.385 11.470 0.222 1.00 82.12 112 ALA A O 1
ATOM 863 N N . GLY A 1 113 ? 4.165 10.026 -1.323 1.00 77.50 113 GLY A N 1
ATOM 864 C CA . GLY A 1 113 ? 3.153 10.309 -2.344 1.00 77.50 113 GLY A CA 1
ATOM 865 C C . GLY A 1 113 ? 1.718 10.009 -1.896 1.00 77.50 113 GLY A C 1
ATOM 866 O O . GLY A 1 113 ? 0.829 10.827 -2.117 1.00 77.50 113 GLY A O 1
ATOM 867 N N . VAL A 1 114 ? 1.477 8.881 -1.217 1.00 71.50 114 VAL A N 1
ATOM 868 C CA . VAL A 1 114 ? 0.125 8.559 -0.711 1.00 71.50 114 VAL A CA 1
ATOM 869 C C . VAL A 1 114 ? -0.270 9.428 0.487 1.00 71.50 114 VAL A C 1
ATOM 871 O O . VAL A 1 114 ? -1.429 9.826 0.610 1.00 71.50 114 VAL A O 1
ATOM 874 N N . ARG A 1 115 ? 0.689 9.806 1.346 1.00 75.44 115 ARG A N 1
ATOM 875 C CA . ARG A 1 115 ? 0.424 10.664 2.513 1.00 75.44 115 ARG A CA 1
ATOM 876 C C . ARG A 1 115 ? 0.059 12.093 2.134 1.00 75.44 115 ARG A C 1
ATOM 878 O O . ARG A 1 115 ? -0.799 12.680 2.793 1.00 75.44 115 ARG A O 1
ATOM 885 N N . THR A 1 116 ? 0.675 12.661 1.100 1.00 67.25 116 THR A N 1
ATOM 886 C CA . THR A 1 116 ? 0.303 14.000 0.618 1.00 67.25 116 THR A CA 1
ATOM 887 C C . THR A 1 116 ? -1.108 14.004 0.035 1.00 67.25 116 THR A C 1
ATOM 889 O O . THR A 1 116 ? -1.873 14.919 0.334 1.00 67.25 116 THR A O 1
ATOM 892 N N . TYR A 1 117 ? -1.499 12.953 -0.693 1.00 62.53 117 TYR A N 1
ATOM 893 C CA . TYR A 1 117 ? -2.865 12.794 -1.197 1.00 62.53 117 TYR A CA 1
ATOM 894 C C . TYR A 1 117 ? -3.901 12.695 -0.063 1.00 62.53 117 TYR A C 1
ATOM 896 O O . TYR A 1 117 ? -4.891 13.430 -0.085 1.00 62.53 117 TYR A O 1
ATOM 904 N N . SER A 1 118 ? -3.632 11.877 0.969 1.00 57.06 118 SER A N 1
ATOM 905 C CA . SER A 1 118 ? -4.472 11.762 2.177 1.00 57.06 118 SER A CA 1
ATOM 906 C C . SER A 1 118 ? -4.678 13.105 2.891 1.00 57.06 118 SER A C 1
ATOM 908 O O . SER A 1 118 ? -5.758 13.375 3.402 1.00 57.06 118 SER A O 1
ATOM 910 N N . ILE A 1 119 ? -3.659 13.970 2.936 1.00 56.19 119 ILE A N 1
ATOM 911 C CA . ILE A 1 119 ? -3.747 15.284 3.601 1.00 56.19 119 ILE A CA 1
ATOM 912 C C . ILE A 1 119 ? -4.522 16.302 2.750 1.00 56.19 119 ILE A C 1
ATOM 914 O O . ILE A 1 119 ? -5.209 17.160 3.303 1.00 56.19 119 ILE A O 1
ATOM 918 N N . LEU A 1 120 ? -4.416 16.220 1.422 1.00 53.03 120 LEU A N 1
ATOM 919 C CA . LEU A 1 120 ? -5.058 17.162 0.502 1.00 53.03 120 LEU A CA 1
ATOM 920 C C . LEU A 1 120 ? -6.554 16.873 0.299 1.00 53.03 120 LEU A C 1
ATOM 922 O O . LEU A 1 120 ? -7.324 17.820 0.188 1.00 53.03 120 LEU A O 1
ATOM 926 N N . HIS A 1 121 ? -6.983 15.606 0.311 1.00 49.56 121 HIS A N 1
ATOM 927 C CA . HIS A 1 121 ? -8.393 15.243 0.087 1.00 49.56 121 HIS A CA 1
ATOM 928 C C . HIS A 1 121 ? -9.253 15.257 1.360 1.00 49.56 121 HIS A C 1
ATOM 930 O O . HIS A 1 121 ? -10.445 15.523 1.279 1.00 49.56 121 HIS A O 1
ATOM 936 N N . VAL A 1 122 ? -8.665 15.060 2.547 1.00 47.56 122 VAL A N 1
ATOM 937 C CA . VAL A 1 122 ? -9.391 15.162 3.835 1.00 47.56 122 VAL A CA 1
ATOM 938 C C . VAL A 1 122 ? -9.688 16.620 4.223 1.00 47.56 122 VAL A C 1
ATOM 940 O O . VAL A 1 122 ? -10.522 16.872 5.080 1.00 47.56 122 VAL A O 1
ATOM 943 N N . ARG A 1 123 ? -9.027 17.600 3.591 1.00 30.25 123 ARG A N 1
ATOM 944 C CA . ARG A 1 123 ? -9.209 19.040 3.863 1.00 30.25 123 ARG A CA 1
ATOM 945 C C . ARG A 1 123 ? -10.204 19.748 2.934 1.00 30.25 123 ARG A C 1
ATOM 947 O O . ARG A 1 123 ? -10.347 20.961 3.041 1.00 30.25 123 ARG A O 1
ATOM 954 N N . ALA A 1 124 ? -10.848 19.020 2.024 1.00 33.97 124 ALA A N 1
ATOM 955 C CA . ALA A 1 124 ? -11.819 19.561 1.069 1.00 33.97 124 ALA A CA 1
ATOM 956 C C . ALA A 1 124 ? -13.286 19.206 1.405 1.00 33.97 124 ALA A C 1
ATOM 958 O O . ALA A 1 124 ? -14.168 19.428 0.577 1.00 33.97 124 ALA A O 1
ATOM 959 N N . LEU A 1 125 ? -13.538 18.676 2.607 1.00 38.12 125 LEU A N 1
ATOM 960 C CA . LEU A 1 125 ? -14.859 18.453 3.209 1.00 38.12 125 LEU A CA 1
ATOM 961 C C . LEU A 1 125 ? -14.930 19.198 4.546 1.00 38.12 125 LEU A C 1
ATOM 963 O O . LEU A 1 125 ? -16.053 19.590 4.926 1.00 38.12 125 LEU A O 1
#